Protein AF-A0A7X9D6G8-F1 (afdb_monomer)

pLDDT: mean 83.03, std 14.94, range [49.59, 97.5]

Radius of gyration: 26.68 Å; Cα contacts (8 Å, |Δi|>4): 50; chains: 1; bounding box: 59×70×49 Å

Foldseek 3Di:
DVVVVVVVVVVVVVVVPVPPVVVVVVVVVVVVVVVVVVVVVVVVVVCCVPLVADPQLCVLPPVLVVVLCVQLVVLVVQLVVLVCVLPDPVLVVDDPVVNVVSVVSNVVSVVSNVVSVVVSLVSSVVRDPVVSSD

Sequence (134 aa):
MRRVILTIMAVVLCLGATAQDKTLRQGRRSQHEAIYNKWQNERIAFFTSEIDLTPEEAQLFWPVYNQFLKESRSAHSKCVRALQLLKSKAVEKLTETEIQKRVDDYIACVAAQDEVFTKYAAEFKKVLPIEKVA

Secondary structure (DSSP, 8-state):
-HHHHHHHHHHHHHGGGGSHHHHHHHHHHHHHHHHHHHHHHHHHHHHHHHH---HHHHHHHHHHHHHHHHHHHHHHHHHHHHHHHHHSGGGGGS-HHHHHHHHHHHHHHHHHHHHHHHHHHHHHHHHS-GGGT-

Mean predicted aligned error: 11.65 Å

Structure (mmCIF, N/CA/C/O backbone):
data_AF-A0A7X9D6G8-F1
#
_entry.id   AF-A0A7X9D6G8-F1
#
loop_
_atom_site.group_PDB
_atom_site.id
_atom_site.type_symbol
_atom_site.label_atom_id
_atom_site.label_alt_id
_atom_site.label_comp_id
_atom_site.label_asym_id
_atom_site.label_entity_id
_atom_site.label_seq_id
_atom_site.pdbx_PDB_ins_code
_atom_site.Cartn_x
_atom_site.Cartn_y
_atom_site.Cartn_z
_atom_site.occupancy
_atom_site.B_iso_or_equiv
_atom_site.auth_seq_id
_atom_site.auth_comp_id
_atom_site.auth_asym_id
_atom_site.auth_atom_id
_atom_site.pdbx_PDB_model_num
ATOM 1 N N . MET A 1 1 ? 30.630 57.500 25.924 1.00 54.69 1 MET A N 1
ATOM 2 C CA . MET A 1 1 ? 31.068 56.720 24.741 1.00 54.69 1 MET A CA 1
ATOM 3 C C . MET A 1 1 ? 31.120 55.214 25.031 1.00 54.69 1 MET A C 1
ATOM 5 O O . MET A 1 1 ? 30.250 54.507 24.550 1.00 54.69 1 MET A O 1
ATOM 9 N N . ARG A 1 2 ? 32.024 54.709 25.894 1.00 49.66 2 ARG A N 1
ATOM 10 C CA . ARG A 1 2 ? 32.150 53.260 26.212 1.00 49.66 2 ARG A CA 1
ATOM 11 C C . ARG A 1 2 ? 30.873 52.573 26.736 1.00 49.66 2 ARG A C 1
ATOM 13 O O . ARG A 1 2 ? 30.595 51.444 26.358 1.00 49.66 2 ARG A O 1
ATOM 20 N N . ARG A 1 3 ? 30.072 53.257 27.563 1.00 49.59 3 AR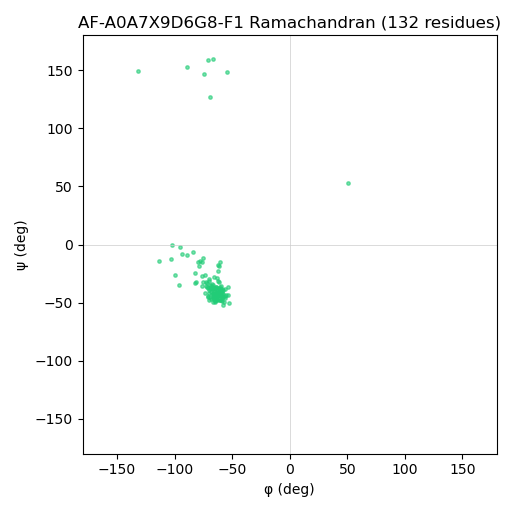G A N 1
ATOM 21 C CA . ARG A 1 3 ? 28.811 52.713 28.110 1.00 49.59 3 ARG A CA 1
ATOM 22 C C . ARG A 1 3 ? 27.664 52.641 27.092 1.00 49.59 3 ARG A C 1
ATOM 24 O O . ARG A 1 3 ? 26.810 51.782 27.230 1.00 49.59 3 ARG A O 1
ATOM 31 N N . VAL A 1 4 ? 27.684 53.497 26.067 1.00 66.94 4 VAL A N 1
ATOM 32 C CA . VAL A 1 4 ? 26.672 53.526 24.991 1.00 66.94 4 VAL A CA 1
ATOM 33 C C . VAL A 1 4 ? 26.968 52.450 23.941 1.00 66.94 4 VAL A C 1
ATOM 35 O O . VAL A 1 4 ? 26.060 51.842 23.392 1.00 66.94 4 VAL A O 1
ATOM 38 N N . ILE A 1 5 ? 28.249 52.149 23.713 1.00 68.75 5 ILE A N 1
ATOM 39 C CA . ILE A 1 5 ? 28.671 51.055 22.828 1.00 68.75 5 ILE A CA 1
ATOM 40 C C . ILE A 1 5 ? 28.252 49.692 23.410 1.00 68.75 5 ILE A C 1
ATOM 42 O O . ILE A 1 5 ? 27.751 48.845 22.678 1.00 68.75 5 ILE A O 1
ATOM 46 N N . LEU A 1 6 ? 28.381 49.499 24.730 1.00 57.09 6 LEU A N 1
ATOM 47 C CA . LEU A 1 6 ? 27.969 48.259 25.405 1.00 57.09 6 LEU A CA 1
ATOM 48 C C . LEU A 1 6 ? 26.449 48.034 25.383 1.00 57.09 6 LEU A C 1
ATOM 50 O O . LEU A 1 6 ? 26.009 46.899 25.218 1.00 57.09 6 LEU A O 1
ATOM 54 N N . THR A 1 7 ? 25.641 49.092 25.498 1.00 62.12 7 THR A N 1
ATOM 55 C CA . THR A 1 7 ? 24.178 48.964 25.408 1.00 62.12 7 THR A CA 1
ATOM 56 C C . THR A 1 7 ? 23.707 48.699 23.979 1.00 62.12 7 THR A C 1
ATOM 58 O O . THR A 1 7 ? 22.802 47.892 23.788 1.00 62.12 7 THR A O 1
ATOM 61 N N . ILE A 1 8 ? 24.351 49.286 22.965 1.00 65.19 8 ILE A N 1
ATOM 62 C CA . ILE A 1 8 ? 24.040 49.001 21.554 1.00 65.19 8 ILE A CA 1
ATOM 63 C C . ILE A 1 8 ? 24.410 47.552 21.189 1.00 65.19 8 ILE A C 1
ATOM 65 O O . ILE A 1 8 ? 23.646 46.879 20.500 1.00 65.19 8 ILE A O 1
ATOM 69 N N . MET A 1 9 ? 25.525 47.027 21.709 1.00 61.06 9 MET A N 1
ATOM 70 C CA . MET A 1 9 ? 25.952 45.644 21.455 1.00 61.06 9 MET A CA 1
ATOM 71 C C . MET A 1 9 ? 25.011 44.602 22.092 1.00 61.06 9 MET A C 1
ATOM 73 O O . MET A 1 9 ? 24.761 43.554 21.500 1.00 61.06 9 MET A O 1
ATOM 77 N N . ALA A 1 10 ? 24.434 44.905 23.261 1.00 60.56 10 ALA A N 1
ATOM 78 C CA . ALA A 1 10 ? 23.481 44.025 23.943 1.00 60.56 10 ALA A CA 1
ATOM 79 C C . ALA A 1 10 ? 22.110 43.954 23.240 1.00 60.56 10 ALA A C 1
ATOM 81 O O . ALA A 1 10 ? 21.481 42.898 23.223 1.00 60.56 10 ALA A O 1
ATOM 82 N N . VAL A 1 11 ? 21.659 45.043 22.607 1.00 60.75 11 VAL A N 1
ATOM 83 C CA . VAL A 1 11 ? 20.374 45.080 21.878 1.00 60.75 11 VAL A CA 1
ATOM 84 C C . VAL A 1 11 ? 20.441 44.300 20.557 1.00 60.75 11 VAL A C 1
ATOM 86 O O . VAL A 1 11 ? 19.462 43.665 20.168 1.00 60.75 11 VAL A O 1
ATOM 89 N N . VAL A 1 12 ? 21.606 44.260 19.900 1.00 60.84 12 VAL A N 1
ATOM 90 C CA . VAL A 1 12 ? 21.816 43.481 18.664 1.00 60.84 12 VAL A CA 1
ATOM 91 C C . VAL A 1 12 ? 21.805 41.967 18.925 1.00 60.84 12 VAL A C 1
ATOM 93 O O . VAL A 1 12 ? 21.341 41.208 18.075 1.00 60.84 12 VAL A O 1
ATOM 96 N N . LEU A 1 13 ? 22.219 41.513 20.114 1.00 57.41 13 LEU A N 1
ATOM 97 C CA . LEU A 1 13 ? 22.180 40.091 20.481 1.00 57.41 13 LEU A CA 1
ATOM 98 C C . LEU A 1 13 ? 20.745 39.560 20.682 1.00 57.41 13 LEU A C 1
ATOM 100 O O . LEU A 1 13 ? 20.468 38.399 20.386 1.00 57.41 13 LEU A O 1
ATOM 104 N N . CYS A 1 14 ? 19.817 40.408 21.137 1.00 55.84 14 CYS A N 1
ATOM 105 C CA . CYS A 1 14 ? 18.428 40.018 21.408 1.00 55.84 14 CYS A CA 1
ATOM 106 C C . CYS A 1 14 ? 17.550 39.917 20.146 1.00 55.84 14 CYS A C 1
ATOM 108 O O . CYS A 1 14 ? 16.514 39.255 20.173 1.00 55.84 14 CYS A O 1
ATOM 110 N N . LEU A 1 15 ? 17.963 40.518 19.024 1.00 55.31 15 LEU A N 1
ATOM 111 C CA . LEU A 1 15 ? 17.222 40.465 17.753 1.00 55.31 15 LEU A CA 1
ATOM 112 C C . LEU A 1 15 ? 17.432 39.149 16.976 1.00 55.31 15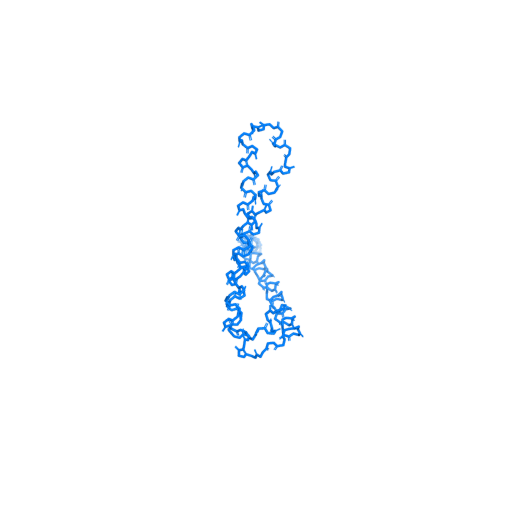 LEU A C 1
ATOM 114 O O . LEU A 1 15 ? 16.644 38.834 16.089 1.00 55.31 15 LEU A O 1
ATOM 118 N N . GLY A 1 16 ? 18.449 38.347 17.318 1.00 55.31 16 GLY A N 1
ATOM 119 C CA . GLY A 1 16 ? 18.707 37.045 16.683 1.00 55.31 16 GLY A CA 1
ATOM 120 C C . GLY A 1 16 ? 17.771 35.910 17.131 1.00 55.31 16 GLY A C 1
ATOM 121 O O . GLY A 1 16 ? 17.691 34.878 16.464 1.00 55.31 16 GLY A O 1
ATOM 122 N N . ALA A 1 17 ? 17.034 36.091 18.234 1.00 54.69 17 ALA A N 1
ATOM 123 C CA . ALA A 1 17 ? 16.197 35.046 18.832 1.00 54.69 17 ALA A CA 1
ATOM 124 C C . ALA A 1 17 ? 14.881 34.774 18.073 1.00 54.69 17 ALA A C 1
ATOM 126 O O . ALA A 1 17 ? 14.231 33.761 18.316 1.00 54.69 17 ALA A O 1
ATOM 127 N N . THR A 1 18 ? 14.487 35.627 17.121 1.00 57.62 18 THR A N 1
ATOM 128 C CA . THR A 1 18 ? 13.245 35.453 16.341 1.00 57.62 18 THR A CA 1
ATOM 129 C C . THR A 1 18 ? 13.455 34.749 14.992 1.00 57.62 18 THR A C 1
ATOM 131 O O . THR A 1 18 ? 12.485 34.463 14.290 1.00 57.62 18 THR A O 1
ATOM 134 N N . ALA A 1 19 ? 14.697 34.405 14.623 1.00 53.50 19 ALA A N 1
ATOM 135 C CA . ALA A 1 19 ? 15.022 33.792 13.327 1.00 53.50 19 ALA A CA 1
ATOM 136 C C . ALA A 1 19 ? 15.068 32.245 13.327 1.00 53.50 19 ALA A C 1
ATOM 138 O O . ALA A 1 19 ? 15.166 31.633 12.261 1.00 53.50 19 ALA A O 1
ATOM 139 N N . GLN A 1 20 ? 14.979 31.591 14.493 1.00 52.28 20 GLN A N 1
ATOM 140 C CA . GLN A 1 20 ? 15.207 30.141 14.637 1.00 52.28 20 GLN A CA 1
ATOM 141 C C . GLN A 1 20 ? 14.046 29.235 14.180 1.00 52.28 20 GLN A C 1
ATOM 143 O O . GLN A 1 20 ? 14.255 28.043 13.962 1.00 52.28 20 GLN A O 1
ATOM 148 N N . ASP A 1 21 ? 12.835 29.757 13.969 1.00 53.59 21 ASP A N 1
ATOM 149 C CA . ASP A 1 21 ? 11.699 28.910 13.563 1.00 53.59 21 ASP A CA 1
ATOM 150 C C . ASP A 1 21 ? 11.780 28.490 12.075 1.00 53.59 21 ASP A C 1
ATOM 152 O O . ASP A 1 21 ? 11.431 27.369 11.693 1.00 53.59 21 ASP A O 1
ATOM 156 N N . LYS A 1 22 ? 12.336 29.350 11.207 1.00 53.31 22 LYS A N 1
ATOM 157 C CA . LYS A 1 22 ? 12.484 29.043 9.772 1.00 53.31 22 LYS A CA 1
ATOM 158 C C . LYS A 1 22 ? 13.587 28.016 9.498 1.00 53.31 22 LYS A C 1
ATOM 160 O O . LYS A 1 22 ? 13.364 27.100 8.709 1.00 53.31 22 LYS A O 1
ATOM 165 N N . THR A 1 23 ? 14.734 28.111 10.169 1.00 56.47 23 THR A N 1
ATOM 166 C CA . THR A 1 23 ? 15.874 27.195 9.973 1.00 56.47 23 THR A CA 1
ATOM 167 C C . THR A 1 23 ? 15.589 25.786 10.501 1.00 56.47 23 THR A C 1
ATOM 169 O O . THR A 1 23 ? 15.902 24.806 9.825 1.00 56.47 23 THR A O 1
ATOM 172 N N . LEU A 1 24 ? 14.902 25.651 11.643 1.00 57.44 24 LEU A N 1
ATOM 173 C CA . LEU A 1 24 ? 14.490 24.349 12.189 1.00 57.44 24 LEU A CA 1
ATOM 174 C C . LEU A 1 24 ? 13.396 23.663 11.349 1.00 57.44 24 LEU A C 1
ATOM 176 O O . LEU A 1 24 ? 13.395 22.436 11.213 1.00 57.44 24 LEU A O 1
ATOM 180 N N . ARG A 1 25 ? 12.466 24.429 10.759 1.00 56.09 25 ARG A N 1
ATOM 181 C CA . ARG A 1 25 ? 11.466 23.902 9.809 1.00 56.09 25 ARG A CA 1
ATOM 182 C C . ARG A 1 25 ? 12.086 23.511 8.467 1.00 56.09 25 ARG A C 1
ATOM 184 O O . ARG A 1 25 ? 11.693 22.491 7.901 1.00 56.09 25 ARG A O 1
ATOM 191 N N . GLN A 1 26 ? 13.062 24.276 7.979 1.00 60.09 26 GLN A N 1
ATOM 192 C CA . GLN A 1 26 ? 13.800 23.963 6.754 1.00 60.09 26 GLN A CA 1
ATOM 193 C C . GLN A 1 26 ? 14.658 22.699 6.921 1.00 60.09 26 GLN A C 1
ATOM 195 O O . GLN A 1 26 ? 14.609 21.831 6.055 1.00 60.09 26 GLN A O 1
ATOM 200 N N . GLY A 1 27 ? 15.329 22.531 8.069 1.00 63.94 27 GLY A N 1
ATOM 201 C CA . GLY A 1 27 ? 16.081 21.313 8.401 1.00 63.94 27 GLY A CA 1
ATOM 202 C C . GLY A 1 27 ? 15.207 20.057 8.536 1.00 63.94 27 GLY A C 1
ATOM 203 O O . GLY A 1 27 ? 15.596 18.978 8.099 1.00 63.94 27 GLY A O 1
ATOM 204 N N . ARG A 1 28 ? 13.984 20.183 9.073 1.00 61.97 28 ARG A N 1
ATOM 205 C CA . ARG A 1 28 ? 13.021 19.064 9.113 1.00 61.97 28 ARG A CA 1
ATOM 206 C C . ARG A 1 28 ? 12.484 18.687 7.729 1.00 61.97 28 ARG A C 1
ATOM 208 O O . ARG A 1 28 ? 12.293 17.503 7.463 1.00 61.97 28 ARG A O 1
ATOM 215 N N . ARG A 1 29 ? 12.243 19.663 6.844 1.00 65.81 29 ARG A N 1
ATOM 216 C CA . ARG A 1 29 ? 11.826 19.396 5.455 1.00 65.81 29 ARG A CA 1
ATOM 217 C C . ARG A 1 29 ? 12.929 18.718 4.647 1.00 65.81 29 ARG A C 1
ATOM 219 O O . ARG A 1 29 ? 12.641 17.713 4.008 1.00 65.81 29 ARG A O 1
ATOM 226 N N . SER A 1 30 ? 14.167 19.209 4.725 1.00 72.94 30 SER A N 1
ATOM 227 C CA . SER A 1 30 ? 15.297 18.611 4.001 1.00 72.94 30 SER A CA 1
ATOM 228 C C . SER A 1 30 ? 15.593 17.187 4.469 1.00 72.94 30 SER A C 1
ATOM 230 O O . SER A 1 30 ? 15.877 16.318 3.651 1.00 72.94 30 SER A O 1
ATOM 232 N N . GLN A 1 31 ? 15.454 16.907 5.769 1.00 73.88 31 GLN A N 1
ATOM 233 C CA . GLN A 1 31 ? 15.589 15.549 6.292 1.00 73.88 31 GLN A CA 1
ATOM 234 C C . GLN A 1 31 ? 14.474 14.622 5.783 1.00 73.88 31 GLN A C 1
ATOM 236 O O . GLN A 1 31 ? 14.751 13.489 5.396 1.00 73.88 31 GLN A O 1
ATOM 241 N N . HIS A 1 32 ? 13.221 15.088 5.755 1.00 73.12 32 HIS A N 1
ATOM 242 C CA . HIS A 1 32 ? 12.100 14.297 5.239 1.00 73.12 32 HIS A CA 1
ATOM 243 C C . HIS A 1 32 ? 12.261 13.982 3.746 1.00 73.12 32 HIS A C 1
ATOM 245 O O . HIS A 1 32 ? 12.030 12.852 3.323 1.00 73.12 32 HIS A O 1
ATOM 251 N N . GLU A 1 33 ? 12.710 14.963 2.964 1.00 76.25 33 GLU A N 1
ATOM 252 C CA . GLU A 1 33 ? 13.004 14.804 1.541 1.00 76.25 33 GLU A CA 1
ATOM 253 C C . GLU A 1 33 ? 14.176 13.842 1.306 1.00 76.25 33 GLU A C 1
ATOM 255 O O . GLU A 1 33 ? 14.074 12.945 0.475 1.00 76.25 33 GLU A O 1
ATOM 260 N N . ALA A 1 34 ? 15.250 13.937 2.098 1.00 78.94 34 ALA A N 1
ATOM 261 C CA . ALA A 1 34 ? 16.373 13.005 2.025 1.00 78.94 34 ALA A CA 1
ATOM 262 C C . ALA A 1 34 ? 15.957 11.559 2.346 1.00 78.94 34 ALA A C 1
ATOM 264 O O . ALA A 1 34 ? 16.379 10.632 1.657 1.00 78.94 34 ALA A O 1
ATOM 265 N N . ILE A 1 35 ? 15.102 11.356 3.357 1.00 75.69 35 ILE A N 1
ATOM 266 C CA . ILE A 1 35 ? 14.561 10.032 3.703 1.00 75.69 35 ILE A CA 1
ATOM 267 C C . ILE A 1 35 ? 13.667 9.504 2.575 1.00 75.69 35 ILE A C 1
ATOM 269 O O . ILE A 1 35 ? 13.800 8.343 2.191 1.00 75.69 35 ILE A O 1
ATOM 273 N N . TYR A 1 36 ? 12.793 10.347 2.017 1.00 77.19 36 TYR A N 1
ATOM 274 C CA . TYR A 1 36 ? 11.936 9.980 0.890 1.00 77.19 36 TYR A CA 1
ATOM 275 C C . TYR A 1 36 ? 12.757 9.581 -0.343 1.00 77.19 36 TYR A C 1
ATOM 277 O O . TYR A 1 36 ? 12.512 8.525 -0.924 1.00 77.19 36 TYR A O 1
ATOM 285 N N . ASN A 1 37 ? 13.762 10.383 -0.704 1.00 77.25 37 ASN A N 1
ATOM 286 C CA . ASN A 1 37 ? 14.630 10.131 -1.853 1.00 77.25 37 ASN A CA 1
ATOM 287 C C . ASN A 1 37 ? 15.473 8.870 -1.656 1.00 77.25 37 ASN A C 1
ATOM 289 O O . ASN A 1 37 ? 15.564 8.051 -2.566 1.00 77.25 37 ASN A O 1
ATOM 293 N N . LYS A 1 38 ? 16.037 8.663 -0.459 1.00 80.12 38 LYS A N 1
ATOM 294 C CA . LYS A 1 38 ? 16.771 7.433 -0.136 1.00 80.12 38 LYS A CA 1
ATOM 295 C C . LYS A 1 38 ? 15.877 6.203 -0.288 1.00 80.12 38 LYS A C 1
ATOM 297 O O . LYS A 1 38 ? 16.252 5.258 -0.971 1.00 80.12 38 LYS A O 1
ATOM 302 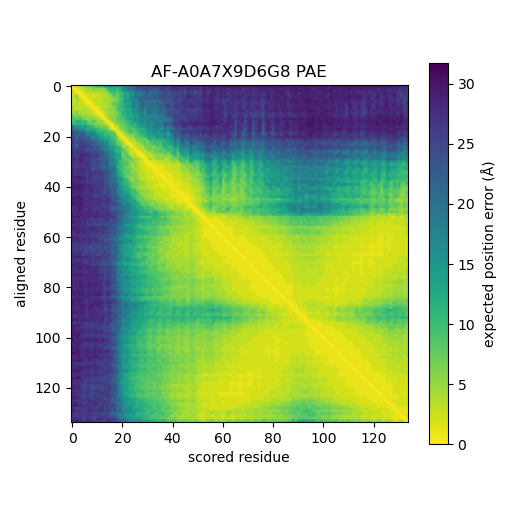N N . TRP A 1 39 ? 14.678 6.249 0.285 1.00 77.19 39 TRP A N 1
ATOM 303 C CA . TRP A 1 39 ? 13.712 5.160 0.186 1.00 77.19 39 TRP A CA 1
ATOM 304 C C . TRP A 1 39 ? 13.253 4.911 -1.257 1.00 77.19 39 TRP A C 1
ATOM 306 O O . TRP A 1 39 ? 13.090 3.767 -1.667 1.00 77.19 39 TRP A O 1
ATOM 316 N N . GLN A 1 40 ? 13.065 5.966 -2.055 1.00 73.38 40 GLN A N 1
ATOM 317 C CA . GLN A 1 40 ? 12.749 5.832 -3.476 1.00 73.38 40 GLN A CA 1
ATOM 318 C C . GLN A 1 40 ? 13.894 5.162 -4.244 1.00 73.38 40 GLN A C 1
ATOM 320 O O . GLN A 1 40 ? 13.637 4.230 -4.998 1.00 73.38 40 GLN A O 1
ATOM 325 N N . ASN A 1 41 ? 15.139 5.578 -4.013 1.00 78.19 41 ASN A N 1
ATOM 326 C CA . ASN A 1 41 ? 16.309 5.010 -4.681 1.00 78.19 41 ASN A CA 1
ATOM 327 C C . ASN A 1 41 ? 16.521 3.538 -4.320 1.00 78.19 41 ASN A C 1
ATOM 329 O O . ASN A 1 41 ? 16.775 2.731 -5.206 1.00 78.19 41 ASN A O 1
ATOM 333 N N . GLU A 1 42 ? 16.375 3.175 -3.044 1.00 81.44 42 GLU A N 1
ATOM 334 C CA . GLU A 1 42 ? 16.455 1.777 -2.603 1.00 81.44 42 GLU A CA 1
ATOM 335 C C . GLU A 1 42 ? 15.372 0.918 -3.263 1.0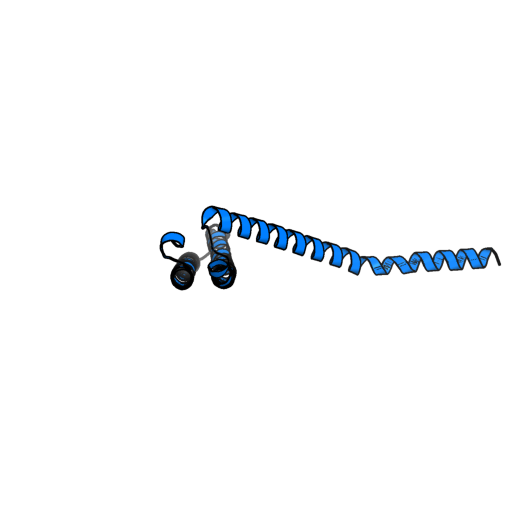0 81.44 42 GLU A C 1
ATOM 337 O O . GLU A 1 42 ? 15.635 -0.210 -3.667 1.00 81.44 42 GLU A O 1
ATOM 342 N N . ARG A 1 43 ? 14.163 1.462 -3.443 1.00 72.38 43 ARG A N 1
ATOM 343 C CA . ARG A 1 43 ? 13.081 0.755 -4.139 1.00 72.38 43 ARG A CA 1
ATOM 344 C C . ARG A 1 43 ? 13.334 0.623 -5.624 1.00 72.38 43 ARG A C 1
ATOM 346 O O . ARG A 1 43 ? 13.083 -0.447 -6.158 1.00 72.38 43 ARG A O 1
ATOM 353 N N . ILE A 1 44 ? 13.827 1.672 -6.278 1.00 73.94 44 ILE A N 1
ATOM 354 C CA . ILE A 1 44 ? 14.245 1.589 -7.679 1.00 73.94 44 ILE A CA 1
ATOM 355 C C . ILE A 1 44 ? 15.306 0.497 -7.821 1.00 73.94 44 ILE A C 1
ATOM 357 O O . ILE A 1 44 ? 15.129 -0.393 -8.639 1.00 73.94 44 ILE A O 1
ATOM 361 N N . ALA A 1 45 ? 16.334 0.505 -6.969 1.00 77.81 45 ALA A N 1
ATOM 362 C CA . ALA A 1 45 ? 17.391 -0.500 -6.988 1.00 77.81 45 ALA A CA 1
ATOM 363 C C . ALA A 1 45 ? 16.849 -1.926 -6.787 1.00 77.81 45 ALA A C 1
ATOM 365 O O . ALA A 1 45 ? 17.231 -2.816 -7.537 1.00 77.81 45 ALA A O 1
ATOM 366 N N . PHE A 1 46 ? 15.927 -2.125 -5.839 1.00 78.25 46 PHE A N 1
ATOM 367 C CA . PHE A 1 46 ? 15.278 -3.417 -5.597 1.00 78.25 46 PHE A CA 1
ATOM 368 C C . PHE A 1 46 ? 14.437 -3.887 -6.792 1.00 78.25 46 PHE A C 1
ATOM 370 O O . PHE A 1 46 ? 14.539 -5.030 -7.218 1.00 78.25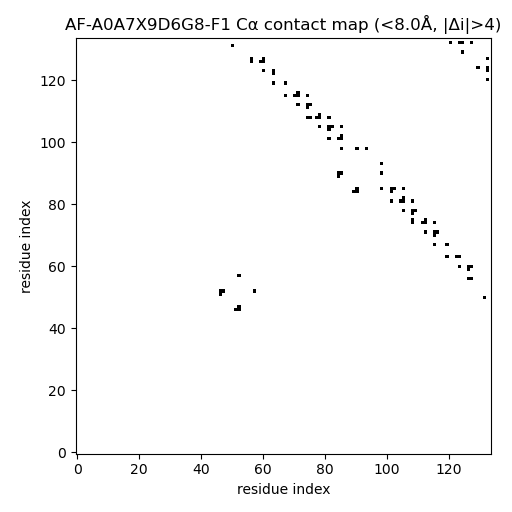 46 PHE A O 1
ATOM 377 N N . PHE A 1 47 ? 13.613 -3.012 -7.372 1.00 73.12 47 PHE A N 1
ATOM 378 C CA . PHE A 1 47 ? 12.798 -3.379 -8.530 1.00 73.12 47 PHE A CA 1
ATOM 379 C C . PHE A 1 47 ? 13.646 -3.627 -9.780 1.00 73.12 47 PHE A C 1
ATOM 381 O O . PHE A 1 47 ? 13.348 -4.540 -10.542 1.00 73.12 47 PHE A O 1
ATOM 388 N N . THR A 1 48 ? 14.728 -2.873 -9.973 1.00 72.12 48 THR A N 1
ATOM 389 C CA . THR A 1 48 ? 15.695 -3.142 -11.040 1.00 72.12 48 THR A CA 1
ATOM 390 C C . THR A 1 48 ? 16.437 -4.462 -10.814 1.00 72.12 48 THR A C 1
ATOM 392 O O . THR A 1 48 ? 16.665 -5.167 -11.787 1.00 72.12 48 THR A O 1
ATOM 395 N N . SER A 1 49 ? 16.781 -4.837 -9.574 1.00 75.00 49 SER A N 1
ATOM 396 C CA . SER A 1 49 ? 17.487 -6.100 -9.307 1.00 75.00 49 SER A CA 1
ATOM 397 C C . SER A 1 49 ? 16.595 -7.339 -9.391 1.00 75.00 49 SER A C 1
ATOM 399 O O . SER A 1 49 ? 17.069 -8.381 -9.825 1.00 75.00 49 SER A O 1
ATOM 401 N N . GLU A 1 50 ? 15.329 -7.238 -8.976 1.00 79.19 50 GLU A N 1
ATOM 402 C CA . GLU A 1 50 ? 14.422 -8.395 -8.887 1.00 79.19 50 GLU A CA 1
ATOM 403 C C . GLU A 1 50 ? 13.523 -8.570 -10.120 1.00 79.19 50 GLU A C 1
ATOM 405 O O . GLU A 1 50 ? 13.217 -9.696 -10.494 1.00 79.19 50 GLU A O 1
ATOM 410 N N . ILE A 1 51 ? 13.082 -7.474 -10.753 1.00 80.12 51 ILE A N 1
ATOM 411 C CA . ILE A 1 51 ? 12.145 -7.508 -11.897 1.00 80.12 51 ILE A CA 1
ATOM 412 C C . ILE A 1 51 ? 12.871 -7.279 -13.237 1.00 80.12 51 ILE A C 1
ATOM 414 O O . ILE A 1 51 ? 12.301 -7.524 -14.300 1.00 80.12 51 ILE A O 1
ATOM 418 N N . ASP A 1 52 ? 14.135 -6.838 -13.199 1.00 83.31 52 ASP A N 1
ATOM 419 C CA . ASP A 1 52 ? 14.963 -6.539 -14.378 1.00 83.31 52 ASP A CA 1
ATOM 420 C C . ASP A 1 52 ? 14.236 -5.624 -15.382 1.00 83.31 52 ASP A C 1
ATOM 422 O O . ASP A 1 52 ? 14.033 -5.944 -16.555 1.00 83.31 52 ASP A O 1
ATOM 426 N N . LEU A 1 53 ? 13.734 -4.487 -14.887 1.00 84.62 53 LEU A N 1
ATOM 427 C CA . LEU A 1 53 ? 13.050 -3.495 -15.719 1.00 84.62 53 LEU A CA 1
ATOM 428 C C . LEU A 1 53 ? 14.041 -2.807 -16.662 1.00 84.62 53 LEU A C 1
ATOM 430 O O . LEU A 1 53 ? 15.018 -2.208 -16.200 1.00 84.62 53 LEU A O 1
ATOM 434 N N . THR A 1 54 ? 13.748 -2.796 -17.966 1.00 87.06 54 THR A N 1
ATOM 435 C CA . THR A 1 54 ? 14.507 -1.949 -18.899 1.00 87.06 54 THR A CA 1
ATOM 436 C C . THR A 1 54 ? 14.238 -0.467 -18.606 1.00 87.06 54 THR A C 1
ATOM 438 O O . THR A 1 54 ? 13.216 -0.126 -17.995 1.00 87.06 54 THR A O 1
ATOM 441 N N . PRO A 1 55 ? 15.113 0.461 -19.038 1.00 84.81 55 PRO A N 1
ATOM 442 C CA . PRO A 1 55 ? 14.866 1.893 -18.870 1.00 84.81 55 PRO A CA 1
ATOM 443 C C . PRO A 1 55 ? 13.509 2.352 -19.431 1.00 84.81 55 PRO A C 1
ATOM 445 O O . PRO A 1 55 ? 12.857 3.209 -18.833 1.00 84.81 55 PRO A O 1
ATOM 448 N N . GLU A 1 56 ? 13.062 1.772 -20.546 1.00 87.44 56 GLU A N 1
ATOM 449 C CA . GLU A 1 56 ? 11.781 2.072 -21.193 1.00 87.44 56 GLU A CA 1
ATOM 450 C C . GLU A 1 56 ? 10.596 1.548 -20.372 1.00 87.44 56 GLU A C 1
ATOM 452 O O . GLU A 1 56 ? 9.636 2.280 -20.128 1.00 87.44 56 GLU A O 1
ATOM 457 N N . GLU A 1 57 ? 10.677 0.308 -19.885 1.00 88.50 57 GLU A N 1
ATOM 458 C CA . GLU A 1 57 ? 9.654 -0.283 -19.016 1.00 88.50 57 GLU A CA 1
ATOM 459 C C . GLU A 1 57 ? 9.535 0.486 -17.696 1.00 88.50 57 GLU A C 1
ATOM 461 O O . GLU A 1 57 ? 8.432 0.785 -17.239 1.00 88.50 57 GLU A O 1
ATOM 466 N N . ALA A 1 58 ? 10.666 0.875 -17.102 1.00 86.69 58 ALA A N 1
ATOM 467 C CA . ALA A 1 58 ? 10.699 1.643 -15.864 1.00 86.69 58 ALA A CA 1
ATOM 468 C C . ALA A 1 58 ? 9.960 2.986 -16.006 1.00 86.69 58 ALA A C 1
ATOM 470 O O . ALA A 1 58 ? 9.192 3.363 -15.116 1.00 86.69 58 ALA A O 1
ATOM 471 N N . GLN A 1 59 ? 10.136 3.693 -17.129 1.00 88.00 59 GLN A N 1
ATOM 472 C CA . GLN A 1 59 ? 9.434 4.956 -17.394 1.00 88.00 59 GLN A CA 1
ATOM 473 C C . GLN A 1 59 ? 7.906 4.793 -17.394 1.00 88.00 59 GLN A C 1
ATOM 475 O O . GLN A 1 59 ? 7.200 5.680 -16.908 1.00 88.00 59 GLN A O 1
ATOM 480 N N . LEU A 1 60 ? 7.396 3.661 -17.888 1.00 91.62 60 LEU A N 1
ATOM 481 C CA . LEU A 1 60 ? 5.963 3.350 -17.914 1.00 91.62 60 LEU A CA 1
ATOM 482 C C . LEU A 1 60 ? 5.456 2.782 -16.577 1.00 91.62 60 LEU A C 1
ATOM 484 O O . LEU A 1 60 ? 4.325 3.056 -16.170 1.00 91.62 60 LEU A O 1
ATOM 488 N N . PHE A 1 61 ? 6.295 2.030 -15.866 1.00 91.19 61 PHE A N 1
ATOM 489 C CA . PHE A 1 61 ? 5.964 1.366 -14.608 1.00 91.19 61 PHE A CA 1
ATOM 490 C C . PHE A 1 61 ? 5.786 2.341 -13.437 1.00 91.19 61 PHE A C 1
ATOM 492 O O . PHE A 1 61 ? 4.794 2.258 -12.706 1.00 91.19 61 PHE A O 1
ATOM 499 N N . TRP A 1 62 ? 6.722 3.280 -13.242 1.00 89.12 62 TRP A N 1
ATOM 500 C CA . TRP A 1 62 ? 6.731 4.147 -12.055 1.00 89.12 62 TRP A CA 1
ATOM 501 C C . TRP A 1 62 ? 5.448 4.969 -11.860 1.00 89.12 62 TRP A C 1
ATOM 503 O O . TRP A 1 62 ? 4.965 5.032 -10.724 1.00 89.12 62 TRP A O 1
ATOM 513 N N . PRO A 1 63 ? 4.842 5.576 -12.901 1.00 93.75 63 PRO A N 1
ATOM 514 C CA . PRO A 1 63 ? 3.560 6.263 -12.764 1.00 93.75 63 PRO A CA 1
ATOM 515 C C . PRO A 1 63 ? 2.443 5.350 -12.244 1.00 93.75 63 PRO A C 1
ATOM 517 O O . PRO A 1 63 ? 1.730 5.734 -11.313 1.00 93.75 63 PRO A O 1
ATOM 520 N N . VAL A 1 64 ? 2.324 4.134 -12.788 1.00 95.00 64 VAL A N 1
ATOM 521 C CA . VAL A 1 64 ? 1.306 3.149 -12.381 1.00 95.00 64 VAL A CA 1
ATOM 522 C C . VAL A 1 64 ? 1.551 2.703 -10.941 1.00 95.00 64 VAL A C 1
ATOM 524 O O . VAL A 1 64 ? 0.642 2.734 -10.109 1.00 95.00 64 VAL A O 1
ATOM 527 N N . TYR A 1 65 ? 2.801 2.379 -10.609 1.00 91.75 65 TYR A N 1
ATOM 528 C CA . TYR A 1 65 ? 3.189 1.940 -9.274 1.00 91.75 65 TYR A CA 1
ATOM 529 C C . TYR A 1 65 ? 2.958 3.012 -8.204 1.00 91.75 65 TYR A C 1
ATOM 531 O O . TYR A 1 65 ? 2.444 2.729 -7.121 1.00 91.75 65 TYR A O 1
ATOM 539 N N . ASN A 1 66 ? 3.268 4.272 -8.501 1.00 91.94 66 ASN A N 1
ATOM 540 C CA . ASN A 1 66 ? 3.046 5.374 -7.568 1.00 91.94 66 ASN A CA 1
ATOM 541 C C . ASN A 1 66 ? 1.558 5.597 -7.275 1.00 91.94 66 ASN A C 1
ATOM 543 O O . ASN A 1 66 ? 1.185 5.857 -6.125 1.00 91.94 66 ASN A O 1
ATOM 547 N N . GLN A 1 67 ? 0.698 5.460 -8.287 1.00 95.00 67 GLN A N 1
ATOM 548 C CA . GLN A 1 67 ? -0.747 5.515 -8.084 1.00 95.00 67 GLN A CA 1
ATOM 549 C C . GLN A 1 67 ? -1.242 4.317 -7.262 1.00 95.00 67 GLN A C 1
ATOM 551 O O . GLN A 1 67 ? -1.966 4.525 -6.285 1.00 95.00 67 GLN A O 1
ATOM 556 N N . PHE A 1 68 ? -0.769 3.103 -7.573 1.00 95.06 68 PHE A N 1
ATOM 557 C CA . PHE A 1 68 ? -1.059 1.896 -6.795 1.00 95.06 68 PHE A CA 1
ATOM 558 C C . PHE A 1 68 ? -0.743 2.097 -5.315 1.00 95.06 68 PHE A C 1
ATOM 560 O O . PHE A 1 68 ? -1.599 1.874 -4.465 1.00 95.06 68 PHE A O 1
ATOM 567 N N . LEU A 1 69 ? 0.451 2.594 -4.983 1.00 92.25 69 LEU A N 1
ATOM 568 C CA . LEU A 1 69 ? 0.842 2.822 -3.592 1.00 92.25 69 LEU A CA 1
ATOM 569 C C . LEU A 1 69 ? -0.067 3.811 -2.873 1.00 92.25 69 LEU A C 1
ATOM 571 O O . LEU A 1 69 ? -0.349 3.638 -1.686 1.00 92.25 69 LEU A O 1
ATOM 575 N N . LYS A 1 70 ? -0.505 4.865 -3.565 1.00 94.50 70 LYS A N 1
ATOM 576 C CA . LYS A 1 70 ? -1.400 5.871 -2.993 1.00 94.50 70 LYS A CA 1
ATOM 577 C C . LYS A 1 70 ? -2.770 5.266 -2.683 1.00 94.50 70 LYS A C 1
ATOM 579 O O . LYS A 1 70 ? -3.270 5.447 -1.571 1.00 94.50 70 LYS A O 1
ATOM 584 N N . GLU A 1 71 ? -3.358 4.553 -3.640 1.00 96.25 71 GLU A N 1
ATOM 585 C CA . GLU A 1 71 ? -4.672 3.920 -3.487 1.00 96.25 71 GLU A CA 1
ATOM 586 C C . GLU A 1 71 ? -4.624 2.770 -2.473 1.00 96.25 71 GLU A C 1
ATOM 588 O O . GLU A 1 71 ? -5.412 2.755 -1.525 1.00 96.25 71 GLU A O 1
ATOM 593 N N . SER A 1 72 ? -3.627 1.889 -2.582 1.00 95.00 72 SER A N 1
ATOM 594 C CA . SER A 1 72 ? -3.398 0.765 -1.669 1.00 95.00 72 SER A CA 1
ATOM 595 C C . SER A 1 72 ? -3.191 1.241 -0.232 1.00 95.00 72 SER A C 1
ATOM 597 O O . SER A 1 72 ? -3.856 0.756 0.681 1.00 95.00 72 SER A O 1
ATOM 599 N N . ARG A 1 73 ? -2.367 2.275 -0.003 1.00 94.38 73 ARG A N 1
ATOM 600 C CA . ARG A 1 73 ? -2.188 2.858 1.338 1.00 94.38 73 ARG A CA 1
ATOM 601 C C . ARG A 1 73 ? -3.499 3.407 1.902 1.00 94.38 73 ARG A C 1
ATOM 603 O O . ARG A 1 73 ? -3.761 3.249 3.095 1.00 94.38 73 ARG A O 1
ATOM 610 N N . SER A 1 74 ? -4.309 4.066 1.073 1.00 94.75 74 SER A N 1
ATOM 611 C CA . SER A 1 74 ? -5.603 4.605 1.498 1.00 94.75 74 SER A CA 1
ATOM 612 C C . SER A 1 74 ? -6.571 3.488 1.901 1.00 94.75 74 SER A C 1
ATOM 614 O O . SER A 1 74 ? -7.141 3.542 2.993 1.00 94.75 74 SER A O 1
ATOM 616 N N . ALA A 1 75 ? -6.710 2.454 1.066 1.00 95.06 75 ALA A N 1
ATOM 617 C CA . ALA A 1 75 ? -7.548 1.288 1.344 1.00 95.06 75 ALA A CA 1
ATOM 618 C C . ALA A 1 75 ? -7.060 0.523 2.588 1.00 95.06 75 ALA A C 1
ATOM 620 O O . ALA A 1 75 ? -7.844 0.208 3.486 1.00 95.06 75 ALA A O 1
ATOM 621 N N . HIS A 1 76 ? -5.745 0.329 2.708 1.00 94.44 76 HIS A N 1
ATOM 622 C CA . HIS A 1 76 ? -5.122 -0.314 3.860 1.00 94.44 76 HIS A CA 1
ATOM 623 C C . HIS A 1 76 ? -5.397 0.427 5.167 1.00 94.44 76 HIS A C 1
ATOM 625 O O . HIS A 1 76 ? -5.837 -0.175 6.145 1.00 94.44 76 HIS A O 1
ATOM 631 N N . SER A 1 77 ? -5.216 1.749 5.185 1.00 95.38 77 SER A N 1
ATOM 632 C CA . SER A 1 77 ? -5.474 2.565 6.374 1.00 95.38 77 SER A CA 1
ATOM 633 C C . SER A 1 77 ? -6.931 2.472 6.844 1.00 95.38 77 SER A C 1
ATOM 635 O O . SER A 1 77 ? -7.178 2.360 8.048 1.00 95.38 77 SER A O 1
ATOM 637 N N . LYS A 1 78 ? -7.895 2.453 5.911 1.00 94.31 78 LYS A N 1
ATOM 638 C CA . LYS A 1 78 ? -9.316 2.252 6.236 1.00 94.31 78 LYS A CA 1
ATOM 639 C C . LYS A 1 78 ? -9.548 0.894 6.896 1.00 94.31 78 LYS A C 1
ATOM 641 O O . LYS A 1 78 ? -10.227 0.839 7.918 1.00 94.3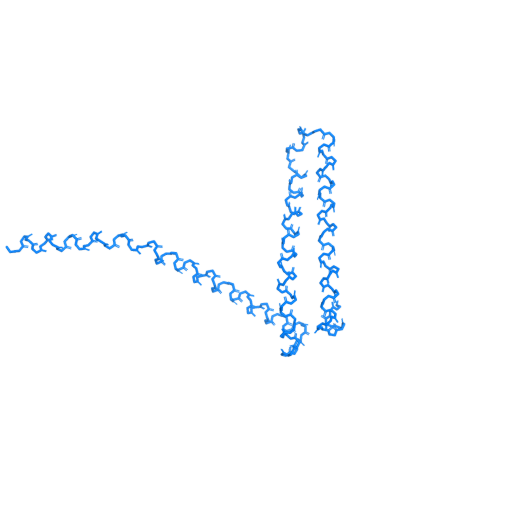1 78 LYS A O 1
ATOM 646 N N . CYS A 1 79 ? -8.930 -0.166 6.380 1.00 95.44 79 CYS A N 1
ATOM 647 C CA . CYS A 1 79 ? -9.056 -1.488 6.983 1.00 95.44 79 CYS A CA 1
ATOM 648 C C . CYS A 1 79 ? -8.414 -1.624 8.345 1.00 95.44 79 CYS A C 1
ATOM 650 O O . CYS A 1 79 ? -9.025 -2.198 9.243 1.00 95.44 79 CYS A O 1
ATOM 652 N N . VAL A 1 80 ? -7.213 -1.080 8.526 1.00 96.31 80 VAL A N 1
ATOM 653 C CA . VAL A 1 80 ? -6.565 -1.065 9.839 1.00 96.31 80 VAL A CA 1
ATOM 654 C C . VAL A 1 80 ? -7.482 -0.388 10.853 1.00 96.31 80 VAL A C 1
ATOM 656 O O . VAL A 1 80 ? -7.698 -0.927 11.936 1.00 96.31 80 VAL A O 1
ATOM 659 N N . ARG A 1 81 ? -8.094 0.743 10.486 1.00 95.88 81 ARG A N 1
ATOM 660 C CA . ARG A 1 81 ? -9.049 1.441 11.350 1.00 95.88 81 ARG A CA 1
ATOM 661 C C . ARG A 1 81 ? -10.309 0.615 11.626 1.00 95.88 81 ARG A C 1
ATOM 663 O O . ARG A 1 81 ? -10.727 0.548 12.778 1.00 95.88 81 ARG A O 1
ATOM 670 N N . ALA A 1 82 ? -10.910 -0.002 10.609 1.00 95.38 82 ALA A N 1
ATOM 671 C CA . ALA A 1 82 ? -12.097 -0.843 10.778 1.00 95.38 82 ALA A CA 1
ATOM 672 C C . ALA A 1 82 ? -11.812 -2.032 11.712 1.00 95.38 82 ALA A C 1
ATOM 674 O O . ALA A 1 82 ? -12.540 -2.254 12.678 1.00 95.38 82 ALA A O 1
ATOM 675 N N . LEU A 1 83 ? -10.680 -2.712 11.507 1.00 95.69 83 LEU A N 1
ATOM 676 C CA . LEU A 1 83 ? -10.234 -3.819 12.349 1.00 95.69 83 LEU A CA 1
ATOM 677 C C . LEU A 1 83 ? -9.943 -3.375 13.787 1.00 95.69 83 LEU A C 1
ATOM 679 O O . LEU A 1 83 ? -10.299 -4.072 14.733 1.00 95.69 83 LEU A O 1
ATOM 683 N N . GLN A 1 84 ? -9.303 -2.217 13.971 1.00 96.12 84 GLN A N 1
ATOM 684 C CA . GLN A 1 84 ? -9.054 -1.652 15.299 1.00 96.12 84 GLN A CA 1
ATOM 685 C C . GLN A 1 84 ? -10.355 -1.364 16.043 1.00 96.12 84 GLN A C 1
ATOM 687 O O . GLN A 1 84 ? -10.458 -1.677 17.226 1.00 96.12 84 GLN A O 1
ATOM 692 N N . LEU A 1 85 ? -11.350 -0.792 15.361 1.00 93.94 85 LEU A N 1
ATOM 693 C CA . LEU A 1 85 ? -12.657 -0.517 15.954 1.00 93.94 85 LEU A CA 1
ATOM 694 C C . LEU A 1 85 ? -13.365 -1.815 16.344 1.00 93.94 85 LEU A C 1
ATOM 696 O O . LEU A 1 85 ? -13.889 -1.891 17.453 1.00 93.94 85 LEU A O 1
ATOM 700 N N . LEU A 1 86 ? -13.301 -2.842 15.494 1.00 93.06 86 LEU A N 1
ATOM 701 C CA . LEU A 1 86 ? -13.880 -4.159 15.762 1.00 93.06 86 LEU A CA 1
ATOM 702 C C . LEU A 1 86 ? -13.186 -4.899 16.920 1.00 93.06 86 LEU A C 1
ATOM 704 O O . LEU A 1 86 ? -13.838 -5.591 17.690 1.00 93.06 86 LEU A O 1
ATOM 708 N N . LYS A 1 87 ? -11.868 -4.741 17.079 1.00 93.50 87 LYS A N 1
ATOM 709 C CA . LYS A 1 87 ? -11.101 -5.341 18.188 1.00 93.50 87 LYS A CA 1
ATOM 710 C C . LYS A 1 87 ? -11.132 -4.514 19.475 1.00 93.50 87 LYS A C 1
ATOM 712 O O . LYS A 1 87 ? -10.575 -4.933 20.489 1.00 93.50 87 LYS A O 1
ATOM 717 N N . SER A 1 88 ? -11.702 -3.313 19.441 1.00 95.25 88 SER A N 1
ATOM 718 C CA . SER A 1 88 ? -11.691 -2.419 20.596 1.00 95.25 88 SER A CA 1
ATOM 719 C C . SER A 1 88 ? -12.679 -2.882 21.667 1.00 95.25 88 SER A C 1
ATOM 721 O O . SER A 1 88 ? -13.777 -3.338 21.362 1.00 95.25 88 SER A O 1
ATOM 723 N N . LYS A 1 89 ? -12.349 -2.653 22.945 1.00 93.12 89 LYS A N 1
ATOM 724 C CA . LYS A 1 89 ? -13.281 -2.902 24.064 1.00 93.12 89 LYS A CA 1
ATOM 725 C C . LYS A 1 89 ? -14.569 -2.075 23.986 1.00 93.12 89 LYS A C 1
ATOM 727 O O . LYS A 1 89 ? -15.532 -2.366 24.682 1.00 93.12 89 LYS A O 1
ATOM 732 N N . ALA A 1 90 ? -14.603 -1.030 23.155 1.00 90.25 90 ALA A N 1
ATOM 733 C CA . ALA A 1 90 ? -15.812 -0.242 22.938 1.00 90.25 90 ALA A CA 1
ATOM 734 C C . ALA A 1 90 ? -16.948 -1.079 22.326 1.00 90.25 90 ALA A C 1
ATOM 736 O O . ALA A 1 90 ? -18.106 -0.726 22.518 1.00 90.25 90 ALA A O 1
ATOM 737 N N . VAL A 1 91 ? -16.624 -2.189 21.651 1.00 89.75 91 VAL A N 1
ATOM 738 C CA . VAL A 1 91 ? -17.597 -3.118 21.059 1.00 89.75 91 VAL A CA 1
ATOM 739 C C . VAL A 1 91 ? -18.510 -3.754 22.109 1.00 89.75 91 VAL A C 1
ATOM 741 O O . VAL A 1 91 ? -19.686 -3.940 21.833 1.00 89.75 91 VAL A O 1
ATOM 744 N N . GLU A 1 92 ? -18.030 -3.984 23.335 1.00 91.31 92 GLU A N 1
ATOM 745 C CA . GLU A 1 92 ? -18.827 -4.558 24.438 1.00 91.31 92 GLU A CA 1
ATOM 746 C C . GLU A 1 92 ? -20.018 -3.675 24.854 1.00 91.31 92 GLU A C 1
ATOM 748 O O . GLU A 1 92 ? -20.933 -4.136 25.529 1.00 91.31 92 GLU A O 1
ATOM 753 N N . LYS A 1 93 ? -19.999 -2.391 24.474 1.00 95.12 93 LYS A N 1
ATOM 754 C CA . LYS A 1 93 ? -21.043 -1.408 24.793 1.00 95.12 93 LYS A CA 1
ATOM 755 C C . LYS A 1 93 ? -21.982 -1.126 23.618 1.00 95.12 93 LYS A C 1
ATOM 757 O O . LYS A 1 93 ? -22.851 -0.269 23.750 1.00 95.12 93 LYS A O 1
ATOM 762 N N . LEU A 1 94 ? -21.763 -1.771 22.473 1.00 94.44 94 LEU A N 1
ATOM 763 C CA . LEU A 1 94 ? -22.552 -1.568 21.264 1.00 94.44 94 LEU A CA 1
ATOM 764 C C . LEU A 1 94 ? -23.751 -2.515 21.226 1.00 94.44 94 LEU A C 1
ATOM 766 O O . LEU A 1 94 ? -23.722 -3.618 21.768 1.00 94.44 94 LEU A O 1
ATOM 770 N N . THR A 1 95 ? -24.798 -2.080 20.538 1.00 96.62 95 THR A N 1
ATOM 771 C CA . THR A 1 95 ? -25.930 -2.936 20.176 1.00 96.62 95 THR A CA 1
ATOM 772 C C . THR A 1 95 ? -25.531 -3.940 19.095 1.00 96.62 95 THR A C 1
ATOM 774 O O . THR A 1 95 ? -24.589 -3.711 18.337 1.00 96.62 95 THR A O 1
ATOM 777 N N . GLU A 1 96 ? -26.280 -5.034 18.964 1.00 95.25 96 GLU A N 1
ATOM 778 C CA . GLU A 1 96 ? -26.045 -6.050 17.928 1.00 95.25 96 GLU A CA 1
ATOM 779 C C . GLU A 1 96 ? -25.993 -5.445 16.514 1.00 95.25 96 GLU A C 1
ATOM 781 O O . GLU A 1 96 ? -25.068 -5.724 15.755 1.00 95.25 96 GLU A O 1
ATOM 786 N N . THR A 1 97 ? -26.906 -4.523 16.191 1.00 96.81 97 THR A N 1
ATOM 787 C CA . THR A 1 97 ? -26.930 -3.811 14.903 1.00 96.81 97 THR A CA 1
ATOM 788 C C . THR A 1 97 ? -25.659 -2.994 14.660 1.00 96.81 97 THR A C 1
ATOM 790 O O . THR A 1 97 ? -25.144 -2.939 13.543 1.00 96.81 97 THR A O 1
ATOM 793 N N . GLU A 1 98 ? -25.125 -2.345 15.695 1.00 95.31 98 GLU A N 1
ATOM 794 C CA . GLU A 1 98 ? -23.884 -1.578 15.585 1.00 95.31 98 GLU A CA 1
ATOM 795 C C . GLU A 1 98 ? -22.665 -2.490 15.437 1.00 95.31 98 GLU A C 1
ATOM 797 O O . GLU A 1 98 ? -21.754 -2.157 14.680 1.00 95.31 98 GLU A O 1
ATOM 802 N N . ILE A 1 99 ? -22.648 -3.638 16.118 1.00 95.56 99 ILE A N 1
ATOM 803 C CA . ILE A 1 99 ? -21.603 -4.657 15.961 1.00 95.56 99 ILE A CA 1
ATOM 804 C C . ILE A 1 99 ? -21.631 -5.211 14.536 1.00 95.56 99 ILE A C 1
ATOM 806 O O . ILE A 1 99 ? -20.585 -5.241 13.886 1.00 95.56 99 ILE A O 1
ATOM 810 N N . GLN A 1 100 ? -22.813 -5.561 14.018 1.00 96.31 100 GLN A N 1
ATOM 811 C CA . GLN A 1 100 ? -22.977 -6.030 12.643 1.00 96.31 100 GLN A CA 1
ATOM 812 C C . GLN A 1 100 ? -22.437 -5.002 11.649 1.00 96.31 100 GLN A C 1
ATOM 814 O O . GLN A 1 100 ? -21.612 -5.333 10.804 1.00 96.31 100 GLN A O 1
ATOM 819 N N . LYS A 1 101 ? -22.777 -3.721 11.832 1.00 96.12 101 LYS A N 1
ATOM 820 C CA . LYS A 1 101 ? -22.235 -2.647 10.996 1.00 96.12 101 LYS A CA 1
ATOM 821 C C . LYS A 1 101 ? -20.703 -2.576 11.036 1.00 96.12 101 LYS A C 1
ATOM 823 O O . LYS A 1 101 ? -20.081 -2.334 10.010 1.00 96.12 101 LYS A O 1
ATOM 828 N N . ARG A 1 102 ? -20.065 -2.778 12.198 1.00 95.00 102 ARG A N 1
ATOM 829 C CA . ARG A 1 102 ? -18.589 -2.794 12.305 1.00 95.00 102 ARG A CA 1
ATOM 830 C C . ARG A 1 102 ? -17.971 -3.965 11.546 1.00 95.00 102 ARG A C 1
ATOM 832 O O . ARG A 1 102 ? -16.891 -3.804 10.978 1.00 95.00 102 ARG A O 1
ATOM 839 N N . VAL A 1 103 ? -18.628 -5.122 11.569 1.00 96.12 103 VAL A N 1
ATOM 840 C CA . VAL A 1 103 ? -18.226 -6.286 10.775 1.00 96.12 103 VAL A CA 1
ATOM 841 C C . VAL A 1 103 ? -18.367 -5.964 9.290 1.00 96.12 103 VAL A C 1
ATOM 843 O O . VAL A 1 103 ? -17.394 -6.115 8.556 1.00 96.12 103 VAL A O 1
ATOM 846 N N . ASP A 1 104 ? -19.510 -5.427 8.865 1.00 96.62 104 ASP A N 1
ATOM 847 C CA . ASP A 1 104 ? -19.767 -5.062 7.468 1.00 96.62 104 ASP A CA 1
ATOM 848 C C . ASP A 1 104 ? -18.767 -4.010 6.961 1.00 96.62 104 ASP A C 1
ATOM 850 O O . ASP A 1 104 ? -18.207 -4.163 5.877 1.00 96.62 104 ASP A O 1
ATOM 854 N N . ASP A 1 105 ? -18.460 -2.987 7.768 1.00 95.50 105 ASP A N 1
ATOM 8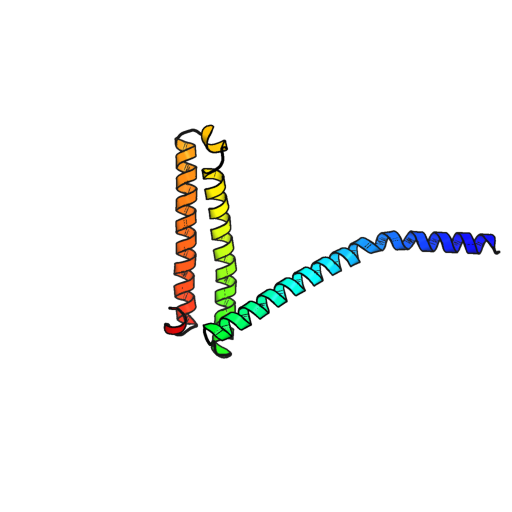55 C CA . ASP A 1 105 ? -17.449 -1.966 7.460 1.00 95.50 105 ASP A CA 1
ATOM 856 C C . ASP A 1 105 ? -16.056 -2.595 7.245 1.00 95.50 105 ASP A C 1
ATOM 858 O O . ASP A 1 105 ? -15.294 -2.155 6.379 1.00 95.50 105 ASP A O 1
ATOM 862 N N . TYR A 1 106 ? -15.701 -3.619 8.032 1.00 96.19 106 TYR A N 1
ATOM 863 C CA . TYR A 1 106 ? -14.442 -4.347 7.869 1.00 96.19 106 TYR A CA 1
ATOM 864 C C . TYR A 1 106 ? -14.448 -5.216 6.607 1.00 96.19 106 TYR A C 1
ATOM 866 O O . TYR A 1 106 ? -13.491 -5.176 5.841 1.00 96.19 106 TYR A O 1
ATOM 874 N N . ILE A 1 107 ? -15.525 -5.948 6.327 1.00 97.00 107 ILE A N 1
ATOM 875 C CA . ILE A 1 107 ? -15.619 -6.752 5.099 1.00 97.00 107 ILE A CA 1
ATOM 876 C C . ILE A 1 107 ? -15.588 -5.859 3.851 1.00 97.00 107 ILE A C 1
ATOM 878 O O . ILE A 1 107 ? -14.841 -6.136 2.912 1.00 97.00 107 ILE A O 1
ATOM 882 N N . ALA A 1 108 ? -16.315 -4.740 3.861 1.00 96.00 108 ALA A N 1
ATOM 883 C CA . ALA A 1 108 ? -16.320 -3.776 2.764 1.00 96.00 108 ALA A CA 1
ATOM 884 C C . ALA A 1 108 ? -14.930 -3.178 2.508 1.00 96.00 108 ALA A C 1
ATOM 886 O O . ALA A 1 108 ? -14.546 -2.942 1.363 1.00 96.00 108 ALA A O 1
ATOM 887 N N . CYS A 1 109 ? -14.142 -2.945 3.561 1.00 95.88 109 CYS A N 1
ATOM 888 C CA . CYS A 1 109 ? -12.786 -2.444 3.389 1.00 95.88 109 CYS A CA 1
ATOM 889 C C . CYS A 1 109 ? -11.870 -3.492 2.727 1.00 95.88 109 CYS A C 1
ATOM 891 O O . CYS A 1 109 ? -11.014 -3.113 1.927 1.00 95.88 109 CYS A O 1
ATOM 893 N N . VAL A 1 110 ? -12.030 -4.782 3.064 1.00 95.25 110 VAL A N 1
ATOM 894 C CA . VAL A 1 110 ? -11.234 -5.879 2.490 1.00 95.25 110 VAL A CA 1
ATOM 8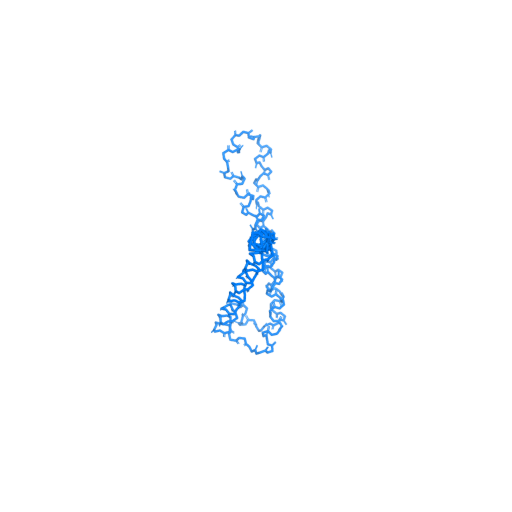95 C C . VAL A 1 110 ? -11.537 -5.986 1.001 1.00 95.25 110 VAL A C 1
ATOM 897 O O . VAL A 1 110 ? -10.612 -5.932 0.197 1.00 95.25 110 VAL A O 1
ATOM 900 N N . ALA A 1 111 ? -12.821 -5.978 0.630 1.00 96.25 111 ALA A N 1
ATOM 901 C CA . ALA A 1 111 ? -13.238 -5.938 -0.770 1.00 96.25 111 ALA A CA 1
ATOM 902 C C . ALA A 1 111 ? -12.619 -4.744 -1.522 1.00 96.25 111 ALA A C 1
ATOM 904 O O . ALA A 1 111 ? -12.082 -4.901 -2.614 1.00 96.25 111 ALA A O 1
ATOM 905 N N . ALA A 1 112 ? -12.594 -3.557 -0.906 1.00 95.31 112 ALA A N 1
ATOM 906 C CA . ALA A 1 112 ? -11.979 -2.380 -1.517 1.00 95.31 112 ALA A CA 1
ATOM 907 C C . ALA A 1 112 ? -10.451 -2.506 -1.699 1.00 95.31 112 ALA A C 1
ATOM 909 O O . ALA A 1 112 ? -9.894 -1.882 -2.601 1.00 95.31 112 ALA A O 1
ATOM 910 N N . GLN A 1 113 ? -9.743 -3.277 -0.862 1.00 94.81 113 GLN A N 1
ATOM 911 C CA . GLN A 1 113 ? -8.328 -3.583 -1.112 1.00 94.81 113 GLN A CA 1
ATOM 912 C C . GLN A 1 113 ? -8.171 -4.500 -2.323 1.00 94.81 113 GLN A C 1
ATOM 914 O O . GLN A 1 113 ? -7.335 -4.220 -3.183 1.00 94.81 113 GLN A O 1
ATOM 919 N N . ASP A 1 114 ? -8.989 -5.546 -2.414 1.00 96.06 114 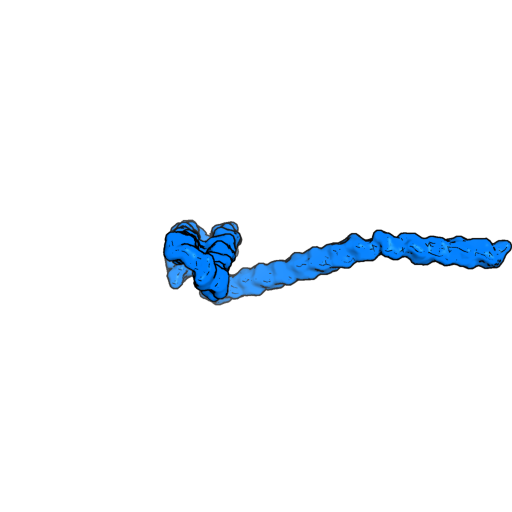ASP A N 1
ATOM 920 C CA . ASP A 1 114 ? -8.952 -6.503 -3.523 1.00 96.06 114 ASP A CA 1
ATOM 921 C C . ASP A 1 114 ? -9.274 -5.832 -4.864 1.00 96.06 114 ASP A C 1
ATOM 923 O O . ASP A 1 114 ? -8.628 -6.114 -5.875 1.00 96.06 114 ASP A O 1
ATOM 927 N N . GLU A 1 115 ? -10.201 -4.872 -4.878 1.00 96.81 115 GLU A N 1
ATOM 928 C CA . GLU A 1 115 ? -10.484 -4.037 -6.050 1.00 96.81 115 GLU A CA 1
ATOM 929 C C . GLU A 1 115 ? -9.257 -3.234 -6.499 1.00 96.81 115 GLU A C 1
ATOM 931 O O . GLU A 1 115 ? -8.966 -3.167 -7.696 1.00 96.81 115 GLU A O 1
ATOM 936 N N . VAL A 1 116 ? -8.493 -2.662 -5.557 1.00 97.38 116 VAL A N 1
ATOM 937 C CA . VAL A 1 116 ? -7.241 -1.956 -5.871 1.00 97.38 116 VAL A CA 1
ATOM 938 C C . VAL A 1 116 ? -6.231 -2.926 -6.485 1.00 97.38 116 VAL A C 1
ATOM 940 O O . VAL A 1 116 ? -5.667 -2.624 -7.536 1.00 97.38 116 VAL A O 1
ATOM 943 N N . PHE A 1 117 ? -6.020 -4.104 -5.893 1.00 94.25 117 PHE A N 1
ATOM 944 C CA . PHE A 1 117 ? -5.105 -5.101 -6.463 1.00 94.25 117 PHE A CA 1
ATOM 945 C C . PHE A 1 117 ? -5.545 -5.555 -7.857 1.00 94.25 117 PHE A C 1
ATOM 947 O O . PHE A 1 117 ? -4.728 -5.593 -8.774 1.00 94.25 117 PHE A O 1
ATOM 954 N N . THR A 1 118 ? -6.838 -5.812 -8.043 1.00 96.69 118 THR A N 1
ATOM 955 C CA . THR A 1 118 ? -7.417 -6.225 -9.328 1.00 96.69 118 THR A CA 1
ATOM 956 C C . THR A 1 118 ? -7.208 -5.157 -10.400 1.00 96.69 118 THR A C 1
ATOM 958 O O . THR A 1 118 ? -6.729 -5.454 -11.496 1.00 96.69 118 THR A O 1
ATOM 961 N N . LYS A 1 119 ? -7.507 -3.894 -10.071 1.00 97.50 119 LYS A N 1
ATOM 962 C CA . LYS A 1 119 ? -7.309 -2.745 -10.960 1.00 97.50 119 LYS A CA 1
ATOM 963 C C . LYS A 1 119 ? -5.849 -2.623 -11.384 1.00 97.50 119 LYS A C 1
ATOM 965 O O . LYS A 1 119 ? -5.560 -2.555 -12.575 1.00 97.50 119 LYS A O 1
ATOM 970 N N . TYR A 1 120 ? -4.918 -2.612 -10.432 1.00 96.69 120 TYR A N 1
ATOM 971 C CA . TYR A 1 120 ? -3.513 -2.380 -10.759 1.00 96.69 120 TYR A CA 1
ATOM 972 C C . TYR A 1 120 ? -2.828 -3.588 -11.387 1.00 96.69 120 TYR A C 1
ATOM 974 O O . TYR A 1 120 ? -1.957 -3.389 -12.224 1.00 96.69 120 TYR A O 1
ATOM 982 N N . ALA A 1 121 ? -3.268 -4.816 -11.108 1.00 94.69 121 ALA A N 1
ATOM 983 C CA . ALA A 1 121 ? -2.839 -5.982 -11.876 1.00 94.69 121 ALA A CA 1
ATOM 984 C C . ALA A 1 121 ? -3.184 -5.828 -13.368 1.00 94.69 121 ALA A C 1
ATOM 986 O O . ALA A 1 121 ? -2.369 -6.162 -14.225 1.00 94.69 121 ALA A O 1
ATOM 987 N N . ALA A 1 122 ? -4.365 -5.289 -13.696 1.00 96.31 122 ALA A N 1
ATOM 988 C CA . ALA A 1 122 ? -4.729 -4.990 -15.079 1.00 96.31 122 ALA A CA 1
ATOM 989 C C . ALA A 1 122 ? -3.890 -3.845 -15.675 1.00 96.31 122 ALA A C 1
ATOM 991 O O . ALA A 1 122 ? -3.504 -3.931 -16.837 1.00 96.31 122 ALA A O 1
ATOM 992 N N . GLU A 1 123 ? -3.576 -2.798 -14.904 1.00 96.62 123 GLU A N 1
ATOM 993 C CA . GLU A 1 123 ? -2.720 -1.698 -15.377 1.00 96.62 123 GLU A CA 1
ATOM 994 C C . GLU A 1 123 ? -1.261 -2.128 -15.589 1.00 96.62 123 GLU A C 1
ATOM 996 O O . GLU A 1 123 ? -0.670 -1.775 -16.606 1.00 96.62 123 GLU A O 1
ATOM 1001 N N . PHE A 1 124 ? -0.684 -2.939 -14.697 1.00 94.56 124 PHE A N 1
ATOM 1002 C CA . PHE A 1 124 ? 0.690 -3.427 -14.849 1.00 94.56 124 PHE A CA 1
ATOM 1003 C C . PHE A 1 124 ? 0.857 -4.306 -16.090 1.00 94.56 124 PHE A C 1
ATOM 1005 O O . PHE A 1 124 ? 1.833 -4.142 -16.813 1.00 94.56 124 PHE A O 1
ATOM 1012 N N . LYS A 1 125 ? -0.134 -5.146 -16.416 1.00 94.69 125 LYS A N 1
ATOM 1013 C CA . LYS A 1 125 ? -0.134 -5.961 -17.648 1.00 94.69 125 LYS A CA 1
ATOM 1014 C C . LYS A 1 125 ? -0.115 -5.142 -18.943 1.00 94.69 125 LYS A C 1
ATOM 1016 O O . LYS A 1 125 ? 0.192 -5.691 -19.993 1.00 94.69 125 LYS A O 1
ATOM 1021 N N . LYS A 1 126 ? -0.476 -3.853 -18.902 1.00 95.19 126 LYS A N 1
ATOM 1022 C CA . LYS A 1 126 ? -0.399 -2.966 -20.077 1.00 95.19 126 LYS A CA 1
ATOM 1023 C C . LYS A 1 126 ? 1.000 -2.400 -20.294 1.00 95.19 126 LYS A C 1
ATOM 1025 O O . LYS A 1 126 ? 1.304 -1.978 -21.404 1.00 95.19 126 LYS A O 1
ATOM 1030 N N . VAL A 1 127 ? 1.806 -2.327 -19.235 1.00 94.00 127 VAL A N 1
ATOM 1031 C CA . VAL A 1 127 ? 3.111 -1.652 -19.244 1.00 94.00 127 VAL A CA 1
ATOM 1032 C C . VAL A 1 127 ? 4.286 -2.608 -19.071 1.00 94.00 127 VAL A C 1
ATOM 1034 O O . VAL A 1 127 ? 5.411 -2.208 -19.346 1.00 94.00 127 VAL A O 1
ATOM 1037 N N . LEU A 1 128 ? 4.033 -3.851 -18.649 1.00 91.50 128 LEU A N 1
ATOM 1038 C CA . LEU A 1 128 ? 5.039 -4.890 -18.458 1.00 91.50 128 LEU A CA 1
ATOM 1039 C C . LEU A 1 128 ? 4.626 -6.217 -19.118 1.00 91.50 128 LEU A C 1
ATOM 1041 O O . LEU A 1 128 ? 3.432 -6.538 -19.143 1.00 91.50 128 LEU A O 1
ATOM 1045 N N . PRO A 1 129 ? 5.603 -7.020 -19.586 1.00 92.62 129 PRO A N 1
ATOM 1046 C CA . PRO A 1 129 ? 5.393 -8.423 -19.942 1.00 92.62 129 PRO A CA 1
ATOM 1047 C C . PRO A 1 129 ? 4.785 -9.221 -18.784 1.00 92.62 129 PRO A C 1
ATOM 1049 O O . PRO A 1 129 ? 5.061 -8.943 -17.615 1.00 92.62 129 PRO A O 1
ATOM 1052 N N . ILE A 1 130 ? 3.974 -10.236 -19.094 1.00 92.50 130 ILE A N 1
ATOM 1053 C CA . ILE A 1 130 ? 3.245 -11.006 -18.075 1.00 92.50 130 ILE A CA 1
ATOM 1054 C C . ILE A 1 130 ? 4.189 -11.742 -17.117 1.00 92.50 130 ILE A C 1
ATOM 1056 O O . ILE A 1 130 ? 3.877 -11.872 -15.938 1.00 92.50 130 ILE A O 1
ATOM 1060 N N . GLU A 1 131 ? 5.361 -12.149 -17.598 1.00 90.69 131 GLU A N 1
ATOM 1061 C CA . GLU A 1 131 ? 6.411 -12.822 -16.832 1.00 90.69 131 GLU A CA 1
ATOM 1062 C C . GLU A 1 131 ? 6.973 -11.936 -15.717 1.00 90.69 131 GLU A C 1
ATOM 1064 O O . GLU A 1 131 ? 7.403 -12.453 -14.695 1.00 90.69 131 GLU A O 1
ATOM 1069 N N . LYS A 1 132 ? 6.945 -10.609 -15.897 1.00 87.44 132 LYS A N 1
ATOM 1070 C CA . LYS A 1 132 ? 7.391 -9.625 -14.896 1.00 87.44 132 LYS A CA 1
ATOM 1071 C C . LYS A 1 132 ? 6.277 -9.200 -13.934 1.00 87.44 132 LYS A C 1
ATOM 1073 O O . LYS A 1 132 ? 6.533 -8.471 -12.980 1.00 87.44 132 LYS A O 1
ATOM 1078 N N . VAL A 1 133 ? 5.034 -9.598 -14.215 1.00 87.00 133 VAL A N 1
ATOM 1079 C CA . VAL A 1 133 ? 3.854 -9.304 -13.384 1.00 87.00 133 VAL A CA 1
ATOM 1080 C C . VAL A 1 133 ? 3.468 -10.496 -12.498 1.00 87.00 133 VAL A C 1
ATOM 1082 O O . VAL A 1 133 ? 2.824 -10.282 -11.470 1.00 87.00 133 VAL A O 1
ATOM 1085 N N . ALA A 1 134 ? 3.808 -11.722 -12.912 1.00 80.12 134 ALA A N 1
ATOM 1086 C CA . ALA A 1 134 ? 3.562 -12.970 -12.183 1.00 80.12 134 ALA A CA 1
ATOM 1087 C C . ALA A 1 134 ? 4.510 -13.145 -10.987 1.00 80.12 134 ALA A C 1
ATOM 1089 O O . ALA A 1 134 ? 4.026 -13.664 -9.955 1.00 80.12 134 ALA A O 1
#

Solvent-accessible surface area (backbone atoms only — not comparable to full-atom values): 7455 Å² total; per-residue (Å²): 109,74,72,58,54,54,53,57,56,55,56,60,63,64,65,60,73,78,59,57,68,60,57,57,53,50,54,52,49,53,50,52,49,50,53,51,51,52,54,50,50,53,48,50,53,49,46,42,71,75,56,62,55,49,78,71,40,42,68,53,39,51,65,57,51,55,49,46,52,55,52,48,51,52,34,47,54,52,28,54,51,30,49,50,55,59,70,33,80,69,50,83,76,50,52,72,72,57,50,51,50,40,52,49,53,30,53,54,27,52,52,52,40,51,50,47,54,54,52,45,55,58,54,47,56,75,48,42,60,64,83,70,73,110